Protein AF-M6JKC7-F1 (afdb_monomer_lite)

Secondary structure (DSSP, 8-state):
-PPPTTS---HHHHHHHHHHHHHHHHTT--HHHHHHHHT----

Radius of gyration: 12.13 Å; chains: 1; bounding box: 25×17×29 Å

Structure (mmCIF, N/CA/C/O backbone):
data_AF-M6JKC7-F1
#
_entry.id   AF-M6JKC7-F1
#
loop_
_atom_site.group_PDB
_atom_site.id
_atom_site.type_symbol
_atom_site.label_atom_id
_atom_site.label_alt_id
_atom_site.label_comp_id
_atom_site.label_asym_id
_atom_site.label_entity_id
_atom_site.label_seq_id
_atom_site.pdbx_PDB_ins_code
_atom_site.Cartn_x
_atom_site.Cartn_y
_atom_site.Cartn_z
_atom_site.occupancy
_atom_site.B_iso_or_equiv
_atom_site.auth_seq_id
_atom_site.auth_comp_id
_atom_site.auth_asym_id
_atom_site.auth_atom_id
_atom_site.pdbx_PDB_model_num
ATOM 1 N N . MET A 1 1 ? -1.499 -11.350 -11.465 1.00 49.97 1 MET A N 1
ATOM 2 C CA . MET A 1 1 ? -0.968 -10.154 -12.161 1.00 49.97 1 MET A CA 1
ATOM 3 C C . MET A 1 1 ? 0.457 -9.900 -11.673 1.00 49.97 1 MET A C 1
ATOM 5 O O . MET A 1 1 ? 0.687 -9.057 -10.813 1.00 49.97 1 MET A O 1
ATOM 9 N N . GLY A 1 2 ? 1.387 -10.748 -12.122 1.00 51.88 2 GLY A N 1
ATOM 10 C CA . GLY A 1 2 ? 2.810 -10.677 -11.785 1.00 51.88 2 GLY A CA 1
ATOM 11 C C . GLY A 1 2 ? 3.554 -9.873 -12.845 1.00 51.88 2 GLY A C 1
ATOM 12 O O . GLY A 1 2 ? 3.143 -9.866 -14.000 1.00 51.88 2 GLY A O 1
ATOM 13 N N . ASN A 1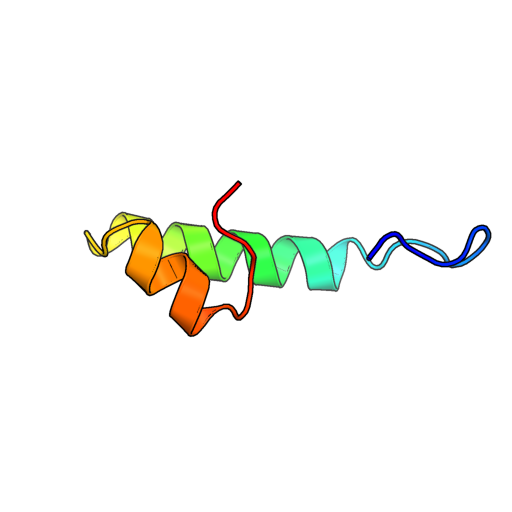 3 ? 4.595 -9.159 -12.428 1.00 56.50 3 ASN A N 1
ATOM 14 C CA . ASN A 1 3 ? 5.442 -8.353 -13.304 1.00 56.50 3 ASN A CA 1
ATOM 15 C C . ASN A 1 3 ? 5.896 -9.167 -14.528 1.00 56.50 3 ASN A C 1
ATOM 17 O O . ASN A 1 3 ? 6.276 -10.327 -14.369 1.00 56.50 3 ASN A O 1
ATOM 21 N N . ILE A 1 4 ? 5.902 -8.547 -15.711 1.00 60.84 4 ILE A N 1
ATOM 22 C CA . ILE A 1 4 ? 6.542 -9.109 -16.908 1.00 60.84 4 ILE A CA 1
ATOM 23 C C . ILE A 1 4 ? 8.007 -9.378 -16.543 1.00 60.84 4 ILE A C 1
ATOM 25 O O . ILE A 1 4 ? 8.700 -8.480 -16.050 1.00 60.84 4 ILE A O 1
ATOM 29 N N . ALA A 1 5 ? 8.455 -10.626 -16.700 1.00 56.78 5 ALA A N 1
ATOM 30 C CA . ALA A 1 5 ? 9.826 -11.018 -16.396 1.00 56.78 5 ALA A CA 1
ATOM 31 C C . ALA A 1 5 ? 10.797 -10.106 -17.170 1.00 56.78 5 ALA A C 1
ATOM 33 O O . ALA A 1 5 ? 10.686 -9.976 -18.384 1.00 56.78 5 ALA A O 1
ATOM 34 N 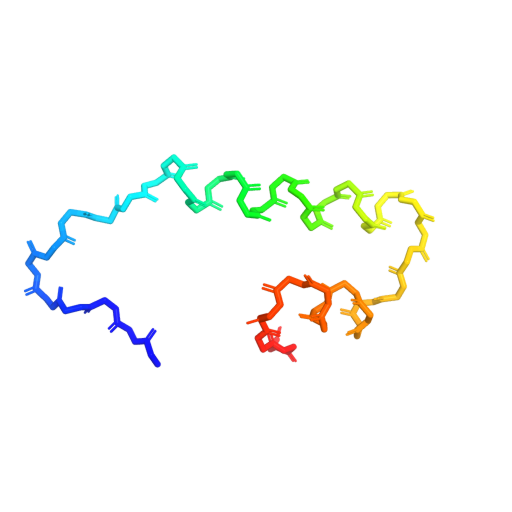N . GLY A 1 6 ? 11.696 -9.421 -16.454 1.00 59.62 6 GLY A N 1
ATOM 35 C CA . GLY A 1 6 ? 12.669 -8.481 -17.031 1.00 59.62 6 GLY A CA 1
ATOM 36 C C . GLY A 1 6 ? 12.404 -6.993 -16.760 1.00 59.62 6 GLY A C 1
ATOM 37 O O . GLY A 1 6 ? 13.318 -6.185 -16.906 1.00 59.62 6 GLY A O 1
ATOM 38 N N . VAL A 1 7 ? 11.214 -6.603 -16.285 1.00 66.31 7 VAL A N 1
ATOM 39 C CA . VAL A 1 7 ? 10.946 -5.203 -15.902 1.00 66.31 7 VAL A CA 1
ATOM 40 C C . VAL A 1 7 ? 11.452 -4.941 -14.481 1.00 66.31 7 VAL A C 1
ATOM 42 O O . VAL A 1 7 ? 10.974 -5.554 -13.518 1.00 66.31 7 VAL A O 1
ATOM 45 N N . LYS A 1 8 ? 12.405 -4.005 -14.331 1.00 68.19 8 LYS A N 1
ATOM 46 C CA . LYS A 1 8 ? 12.900 -3.540 -13.021 1.00 68.19 8 LYS A CA 1
ATOM 47 C C . LYS A 1 8 ? 11.697 -3.122 -12.172 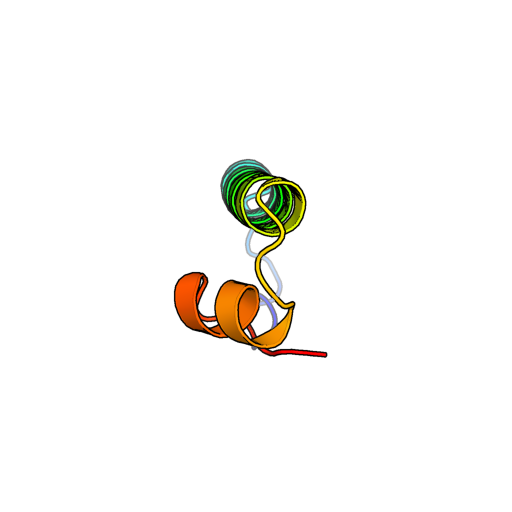1.00 68.19 8 LYS A C 1
ATOM 49 O O . LYS A 1 8 ? 10.949 -2.215 -12.526 1.00 68.19 8 LYS A O 1
ATOM 54 N N . ARG A 1 9 ? 11.470 -3.835 -11.068 1.00 68.38 9 ARG A N 1
ATOM 55 C CA . ARG A 1 9 ? 10.335 -3.597 -10.171 1.00 68.38 9 ARG A CA 1
ATOM 56 C C . ARG A 1 9 ? 10.445 -2.171 -9.632 1.00 68.38 9 ARG A C 1
ATOM 58 O O . ARG A 1 9 ? 11.447 -1.843 -9.005 1.00 68.38 9 ARG A O 1
ATOM 65 N N . ASP A 1 10 ? 9.440 -1.329 -9.871 1.00 79.44 10 ASP A N 1
ATOM 66 C CA . ASP A 1 10 ? 9.453 0.038 -9.342 1.00 79.44 10 ASP A CA 1
ATOM 67 C C . ASP A 1 10 ? 9.166 0.006 -7.834 1.00 79.44 10 ASP A C 1
ATOM 69 O O . ASP A 1 10 ? 8.022 0.060 -7.365 1.00 79.44 10 ASP 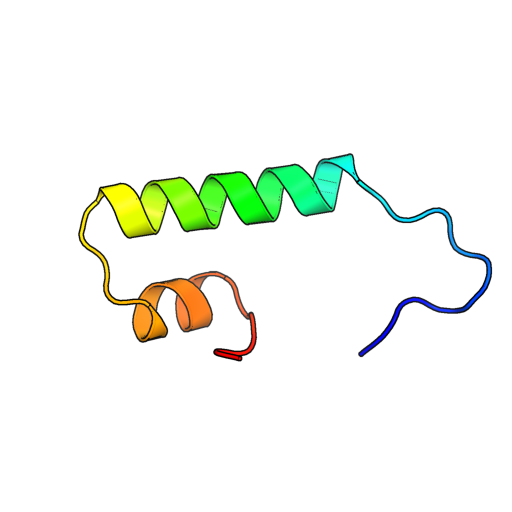A O 1
ATOM 73 N N . PHE A 1 11 ? 10.234 -0.181 -7.057 1.00 80.12 11 PHE A N 1
ATOM 74 C CA . PHE A 1 11 ? 10.170 -0.278 -5.602 1.00 80.12 11 PHE A CA 1
ATOM 75 C C . PHE A 1 11 ? 9.627 1.009 -4.978 1.00 80.12 11 PHE A C 1
ATOM 77 O O . PHE A 1 11 ? 8.895 0.938 -3.995 1.00 80.12 11 PHE A O 1
ATOM 84 N N . LYS A 1 12 ? 9.876 2.169 -5.596 1.00 83.69 12 LYS A N 1
ATOM 85 C CA . LYS A 1 12 ? 9.382 3.470 -5.130 1.00 83.69 12 LYS A CA 1
ATOM 86 C C . LYS A 1 12 ? 7.855 3.566 -5.220 1.00 83.69 12 LYS A C 1
ATOM 88 O O . LYS A 1 12 ? 7.196 3.964 -4.260 1.00 83.69 12 LYS A O 1
ATOM 93 N N . ALA A 1 13 ? 7.254 3.162 -6.336 1.00 83.75 13 ALA A N 1
ATOM 94 C CA . ALA A 1 13 ? 5.803 3.102 -6.501 1.00 83.75 13 ALA A CA 1
ATOM 95 C C . ALA A 1 13 ? 5.172 1.996 -5.646 1.00 83.75 13 ALA A C 1
ATOM 97 O O . ALA A 1 13 ? 4.028 2.129 -5.200 1.00 83.75 13 ALA A O 1
ATOM 98 N N . LEU A 1 14 ? 5.887 0.893 -5.403 1.00 83.12 14 LEU A N 1
ATOM 99 C CA . LEU A 1 14 ? 5.441 -0.145 -4.474 1.00 83.12 14 LEU A CA 1
ATOM 100 C C . LEU A 1 14 ? 5.404 0.371 -3.029 1.00 83.12 14 LEU A C 1
ATOM 102 O O . LEU A 1 14 ? 4.407 0.187 -2.331 1.00 83.12 14 LEU A O 1
ATOM 106 N N . GLU A 1 15 ? 6.454 1.058 -2.599 1.00 86.94 15 GLU A N 1
ATOM 107 C CA . GLU A 1 15 ? 6.568 1.628 -1.261 1.00 86.94 15 GLU A CA 1
ATOM 108 C C . GLU A 1 15 ? 5.524 2.722 -1.022 1.00 86.94 15 GLU A C 1
ATOM 110 O O . GLU A 1 15 ? 4.811 2.678 -0.020 1.00 86.94 15 GLU A O 1
ATOM 115 N N . LYS A 1 16 ? 5.307 3.622 -1.993 1.00 88.62 16 LYS A N 1
ATOM 116 C CA . LYS A 1 16 ? 4.222 4.619 -1.931 1.00 88.62 16 LYS A CA 1
ATOM 117 C C . LYS A 1 16 ? 2.851 3.972 -1.722 1.00 88.62 16 LYS A C 1
ATOM 119 O O . LYS A 1 16 ? 2.049 4.469 -0.931 1.00 88.62 16 LYS A O 1
ATOM 124 N N . ARG A 1 17 ? 2.565 2.863 -2.414 1.00 86.06 17 ARG A N 1
ATOM 125 C CA . ARG A 1 17 ? 1.304 2.119 -2.244 1.00 86.06 17 ARG A CA 1
ATOM 126 C C . ARG A 1 17 ? 1.206 1.474 -0.860 1.00 86.06 17 ARG A C 1
ATOM 128 O O . ARG A 1 17 ? 0.150 1.557 -0.236 1.00 86.06 17 ARG A O 1
ATOM 135 N N . ARG A 1 18 ? 2.302 0.904 -0.348 1.00 87.19 18 ARG A N 1
ATOM 136 C CA . ARG A 1 18 ? 2.362 0.345 1.015 1.00 87.19 18 ARG A CA 1
ATOM 137 C C . ARG A 1 18 ? 2.129 1.408 2.088 1.00 87.19 18 ARG A C 1
ATOM 139 O O . ARG A 1 18 ? 1.297 1.191 2.964 1.00 87.19 18 ARG A O 1
ATOM 146 N N . LEU A 1 19 ? 2.793 2.560 1.991 1.00 92.00 19 LEU A N 1
ATOM 147 C CA . LEU A 1 19 ? 2.630 3.670 2.936 1.00 92.00 19 LEU A CA 1
ATOM 148 C C . LEU A 1 19 ? 1.193 4.202 2.954 1.00 92.00 19 LEU A C 1
ATOM 150 O O . LEU A 1 19 ? 0.636 4.409 4.030 1.00 92.00 19 LEU A O 1
ATOM 154 N N . LYS A 1 20 ? 0.553 4.349 1.784 1.00 89.88 20 LYS A N 1
ATOM 155 C CA . LYS A 1 20 ? -0.869 4.727 1.706 1.00 89.88 20 LYS A CA 1
ATOM 156 C C . LYS A 1 20 ? -1.771 3.730 2.439 1.00 89.88 20 LYS A C 1
ATOM 158 O O . LYS A 1 20 ? -2.645 4.146 3.191 1.00 89.88 20 LYS A O 1
ATOM 163 N N . GLY A 1 21 ? -1.544 2.427 2.270 1.00 89.25 21 GLY A N 1
ATOM 164 C CA . GLY A 1 21 ? -2.320 1.405 2.978 1.00 89.25 21 GLY A CA 1
ATOM 165 C C . GLY A 1 21 ? -2.062 1.340 4.476 1.00 89.25 21 GLY A C 1
ATOM 166 O O . GLY A 1 21 ? -2.997 1.112 5.238 1.00 89.25 21 GLY A O 1
ATOM 167 N N . LEU A 1 22 ? -0.825 1.581 4.911 1.00 91.00 22 LEU A N 1
ATOM 168 C CA . LEU A 1 22 ? -0.495 1.691 6.332 1.00 91.00 22 LEU A CA 1
ATOM 169 C C . LEU A 1 22 ? -1.170 2.903 6.976 1.00 91.00 22 LEU A C 1
ATOM 171 O O 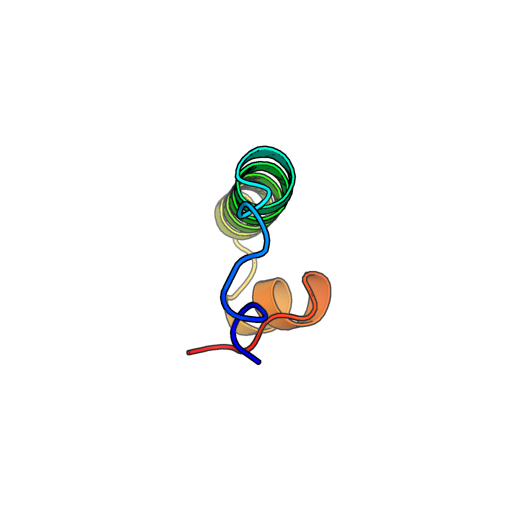. LEU A 1 22 ? -1.707 2.763 8.070 1.00 91.00 22 LEU A O 1
ATOM 175 N N . LYS A 1 23 ? -1.200 4.055 6.293 1.00 92.88 23 LYS A N 1
ATOM 176 C CA . LYS A 1 23 ? -1.883 5.260 6.782 1.00 92.88 23 LYS A CA 1
ATOM 177 C C . LYS A 1 23 ? -3.373 5.001 7.009 1.00 92.88 23 LYS A C 1
ATOM 179 O O . LYS A 1 23 ? -3.843 5.172 8.126 1.00 92.88 23 LYS A O 1
ATOM 184 N N . LEU A 1 24 ? -4.060 4.463 6.000 1.00 90.19 24 LEU A N 1
ATOM 185 C CA . LEU A 1 24 ? -5.486 4.135 6.099 1.00 90.19 24 LEU A CA 1
ATOM 186 C C . LEU A 1 24 ? -5.770 3.116 7.210 1.00 90.19 24 LEU A C 1
ATOM 188 O O . LEU A 1 24 ? -6.740 3.244 7.948 1.00 90.19 24 LEU A O 1
ATOM 192 N N . ARG A 1 25 ? -4.898 2.113 7.373 1.00 87.31 25 ARG A N 1
ATOM 193 C CA . ARG A 1 25 ? -5.033 1.129 8.454 1.00 87.31 25 ARG A CA 1
ATOM 194 C C . ARG A 1 25 ? -4.813 1.757 9.834 1.00 87.31 25 ARG A C 1
ATOM 196 O O . ARG A 1 25 ? -5.488 1.379 10.784 1.00 87.31 25 ARG A O 1
ATOM 203 N N . ARG A 1 26 ? -3.885 2.712 9.947 1.00 90.69 26 ARG A N 1
ATOM 204 C CA . ARG A 1 26 ? -3.620 3.462 11.184 1.00 90.69 26 ARG A CA 1
ATOM 205 C C . ARG A 1 26 ? -4.787 4.376 11.566 1.00 90.69 26 ARG A C 1
ATOM 207 O O . ARG A 1 26 ? -5.005 4.588 12.749 1.00 90.69 26 ARG A O 1
ATOM 214 N N . GLU A 1 27 ? -5.556 4.848 10.590 1.00 91.62 27 GLU A N 1
ATOM 215 C CA . GLU A 1 27 ? -6.812 5.589 10.791 1.00 91.62 27 GLU A CA 1
ATOM 216 C C . GLU A 1 27 ? -7.983 4.682 11.236 1.00 91.62 27 GLU A C 1
ATOM 218 O O . GLU A 1 27 ? -9.109 5.148 11.357 1.00 91.62 27 GLU A O 1
ATOM 223 N N . GLY A 1 28 ? -7.739 3.388 11.485 1.00 92.69 28 GLY A N 1
ATOM 224 C CA . GLY A 1 28 ? -8.752 2.439 11.961 1.00 92.69 28 GLY A CA 1
ATOM 225 C C . GLY A 1 28 ? -9.609 1.823 10.852 1.00 92.69 28 GLY A C 1
ATOM 226 O O . GLY A 1 28 ? -10.541 1.075 11.140 1.00 92.69 28 GLY A O 1
ATOM 227 N N . MET A 1 29 ? -9.294 2.091 9.580 1.00 91.19 29 MET A N 1
ATOM 228 C CA . MET A 1 29 ? -10.078 1.589 8.454 1.00 91.19 29 MET A CA 1
ATOM 229 C C . MET A 1 29 ? -9.952 0.058 8.318 1.00 91.19 29 MET A C 1
ATOM 231 O O . MET A 1 29 ? -8.834 -0.481 8.322 1.00 91.19 29 MET A O 1
ATOM 235 N N . 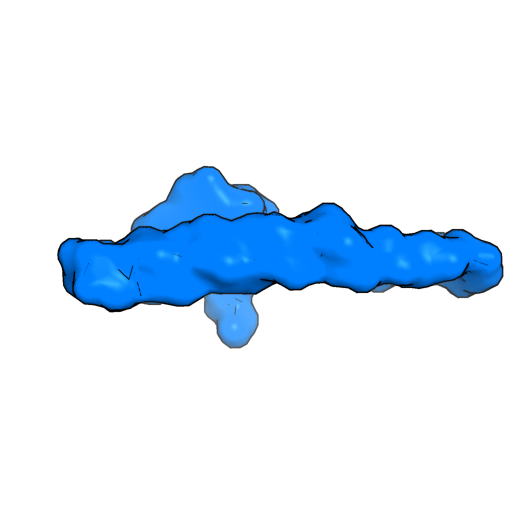PRO A 1 30 ? -11.070 -0.668 8.129 1.00 90.38 30 PRO A N 1
ATOM 236 C CA . PRO A 1 30 ? -11.043 -2.114 7.974 1.00 90.38 30 PRO A CA 1
ATOM 237 C C . PRO A 1 30 ? -10.292 -2.529 6.705 1.00 90.38 30 PRO A C 1
ATOM 239 O O . PRO A 1 30 ? -10.356 -1.886 5.656 1.00 90.38 30 PRO A O 1
ATOM 242 N N . ARG A 1 31 ? -9.603 -3.672 6.780 1.00 86.31 31 ARG A N 1
ATOM 243 C CA . ARG A 1 31 ? -8.733 -4.213 5.715 1.00 86.31 31 ARG A CA 1
ATOM 244 C C . ARG A 1 31 ? -9.422 -4.294 4.346 1.00 86.31 31 ARG A C 1
ATOM 246 O O . ARG A 1 31 ? -8.780 -4.054 3.329 1.00 86.31 31 ARG A O 1
ATOM 253 N N . SER A 1 32 ? -10.716 -4.616 4.325 1.00 90.00 32 SER A N 1
ATOM 254 C CA . SER A 1 32 ? -11.548 -4.666 3.114 1.00 90.00 32 SER A CA 1
ATOM 255 C C . SER A 1 32 ? -11.663 -3.309 2.430 1.00 90.00 32 SER A C 1
ATOM 257 O O . SER A 1 32 ? -11.585 -3.214 1.210 1.00 90.00 32 SER A O 1
ATOM 259 N N . GLU A 1 33 ? -11.842 -2.255 3.216 1.00 89.81 33 GLU A N 1
ATOM 260 C CA . GLU A 1 33 ? -12.072 -0.905 2.719 1.00 89.81 33 GLU A CA 1
ATOM 261 C C . GLU A 1 33 ? -10.761 -0.260 2.269 1.00 89.81 33 GLU A C 1
ATOM 263 O O . GLU A 1 33 ? -10.699 0.329 1.191 1.00 89.81 33 GLU A O 1
ATOM 268 N N . VAL A 1 34 ? -9.670 -0.527 2.995 1.00 90.38 34 VAL A N 1
ATOM 269 C CA . VAL A 1 34 ? -8.307 -0.214 2.542 1.00 90.38 34 VAL A CA 1
ATOM 270 C C . VAL A 1 34 ? -8.006 -0.889 1.198 1.00 90.38 34 VAL A C 1
ATOM 272 O O . VAL A 1 34 ? -7.473 -0.248 0.293 1.00 90.38 34 VAL A O 1
ATOM 275 N N . ALA A 1 35 ? -8.369 -2.166 1.040 1.00 88.31 35 ALA A N 1
ATOM 276 C CA . ALA A 1 35 ? -8.151 -2.917 -0.195 1.00 88.31 35 ALA A CA 1
ATOM 277 C C . ALA A 1 35 ? -8.947 -2.335 -1.378 1.00 88.31 35 ALA A C 1
ATOM 279 O O . ALA A 1 35 ? -8.371 -2.102 -2.442 1.00 88.31 35 ALA A O 1
ATOM 280 N N . ARG A 1 36 ? -10.231 -2.000 -1.166 1.00 88.88 36 ARG A N 1
ATOM 281 C CA . ARG A 1 36 ? -11.078 -1.319 -2.165 1.00 88.88 36 ARG A CA 1
ATOM 282 C C . ARG A 1 36 ? -10.500 0.035 -2.570 1.00 88.88 36 ARG A C 1
ATOM 284 O O . ARG A 1 36 ? -10.386 0.314 -3.758 1.00 88.88 36 ARG A O 1
ATOM 291 N N . ARG A 1 37 ? -10.077 0.853 -1.600 1.00 87.31 37 ARG A N 1
ATOM 292 C CA . ARG A 1 37 ? -9.554 2.208 -1.847 1.00 87.31 37 ARG A CA 1
ATOM 293 C C . ARG A 1 37 ? -8.208 2.215 -2.572 1.00 87.31 37 ARG A C 1
ATOM 295 O O . ARG A 1 37 ? -7.880 3.180 -3.254 1.00 87.31 37 ARG A O 1
ATOM 302 N N . LEU A 1 38 ? -7.424 1.149 -2.424 1.00 86.75 38 LEU A N 1
ATOM 303 C CA . LEU A 1 38 ? -6.131 0.987 -3.090 1.00 86.75 38 LEU A CA 1
ATOM 304 C C . LEU A 1 38 ? -6.196 0.143 -4.369 1.00 86.75 38 LEU A C 1
ATOM 306 O O . LEU A 1 38 ? -5.168 0.001 -5.029 1.00 86.75 38 LEU A O 1
ATOM 310 N N . GLY A 1 39 ? -7.359 -0.422 -4.710 1.00 86.06 39 GLY A N 1
ATOM 311 C CA . GLY A 1 39 ? -7.515 -1.315 -5.860 1.00 86.06 39 GLY A CA 1
ATOM 312 C C . GLY A 1 39 ? -6.663 -2.585 -5.759 1.00 86.06 39 GLY A C 1
ATOM 313 O O . GLY A 1 39 ? -6.178 -3.081 -6.773 1.00 86.06 39 GLY A O 1
ATOM 314 N N . VAL A 1 40 ? -6.418 -3.086 -4.542 1.00 82.69 40 VAL A N 1
ATOM 315 C CA . VAL A 1 40 ? -5.606 -4.292 -4.303 1.00 82.69 40 VAL A CA 1
ATOM 316 C C . VAL A 1 40 ? -6.479 -5.453 -3.838 1.00 82.69 40 VAL A C 1
ATOM 318 O O . VAL A 1 40 ? -7.469 -5.251 -3.139 1.00 82.69 40 VAL A O 1
ATOM 321 N N . SER A 1 41 ? -6.101 -6.681 -4.200 1.00 78.19 41 SER A N 1
ATOM 322 C CA . SER A 1 41 ? -6.795 -7.874 -3.706 1.00 78.19 41 SER A CA 1
ATOM 323 C C . SER A 1 41 ? -6.522 -8.084 -2.214 1.00 78.19 41 SER A C 1
ATOM 325 O O . SER A 1 41 ? -5.400 -7.882 -1.742 1.00 78.19 41 SER A O 1
ATOM 327 N N . ARG A 1 42 ? -7.557 -8.490 -1.472 1.00 65.50 42 ARG A N 1
ATOM 328 C CA . ARG A 1 42 ? -7.509 -8.778 -0.032 1.00 65.50 42 ARG A CA 1
ATOM 329 C C . ARG A 1 42 ? -7.004 -10.211 0.200 1.00 65.50 42 ARG A C 1
ATOM 331 O O . ARG A 1 42 ? -7.759 -11.034 0.705 1.00 65.50 42 ARG A O 1
ATOM 338 N N . HIS A 1 43 ? -5.779 -10.509 -0.229 1.00 56.88 43 HIS A N 1
ATOM 339 C CA . HIS A 1 43 ? -5.112 -11.776 0.098 1.00 56.88 43 HIS A CA 1
ATOM 340 C C . HIS A 1 43 ? -4.462 -11.730 1.483 1.00 56.88 43 HIS A C 1
ATOM 342 O O . HIS A 1 43 ? -4.004 -10.635 1.898 1.00 56.88 43 HIS A O 1
#

Sequence (43 aa):
MGNIAGVKRDFKALEKRRLKGLKLRREGMPRSEVARRLGVSRH

Organism: NCBI:txid1049976

Foldseek 3Di:
DDDDPPDDPPVVVVVVLVVQLVVCVVVVHDLVVSCVVSVHDSD

pLDDT: mean 80.55, std 12.81, range [49.97, 92.88]